Protein AF-A0A398CKV4-F1 (afdb_monomer)

pLDDT: mean 82.32, std 15.54, range [50.16, 97.0]

Structure (mmCIF, N/CA/C/O backbone):
data_AF-A0A398CKV4-F1
#
_entry.id   AF-A0A398CKV4-F1
#
loop_
_atom_site.group_PDB
_atom_site.id
_atom_site.type_symbol
_atom_site.label_atom_id
_atom_site.label_alt_id
_atom_site.label_comp_id
_atom_site.label_asym_id
_atom_site.label_entity_id
_atom_site.label_seq_id
_atom_site.pdbx_PDB_ins_code
_atom_site.Cartn_x
_atom_site.Cartn_y
_atom_site.Cartn_z
_atom_site.occupancy
_atom_site.B_iso_or_equiv
_atom_site.auth_seq_id
_atom_site.auth_comp_id
_atom_site.auth_asym_id
_atom_site.auth_atom_id
_atom_site.pdbx_PDB_model_num
ATOM 1 N N . MET A 1 1 ? 33.350 4.942 -8.764 1.00 56.94 1 MET A N 1
ATOM 2 C CA . MET A 1 1 ? 32.381 5.692 -7.936 1.00 56.94 1 MET A CA 1
ATOM 3 C C . MET A 1 1 ? 31.332 4.689 -7.470 1.00 56.94 1 MET A C 1
ATOM 5 O O . MET A 1 1 ? 30.532 4.291 -8.311 1.00 56.94 1 MET A O 1
ATOM 9 N N . PRO A 1 2 ? 31.383 4.157 -6.235 1.00 55.22 2 PRO A N 1
ATOM 10 C CA . PRO A 1 2 ? 30.393 3.174 -5.814 1.00 55.22 2 PRO A CA 1
ATOM 11 C C . PRO A 1 2 ? 29.024 3.856 -5.781 1.00 55.22 2 PRO A C 1
ATOM 13 O O . PRO A 1 2 ? 28.859 4.911 -5.169 1.00 55.22 2 PRO A O 1
ATOM 16 N N . LEU A 1 3 ? 28.062 3.276 -6.497 1.00 66.75 3 LEU A N 1
ATOM 17 C CA . LEU A 1 3 ? 26.654 3.616 -6.364 1.00 66.75 3 LEU A CA 1
ATOM 18 C C . LEU A 1 3 ? 26.304 3.365 -4.901 1.00 66.75 3 LEU A C 1
ATOM 20 O O . LEU A 1 3 ? 26.234 2.214 -4.47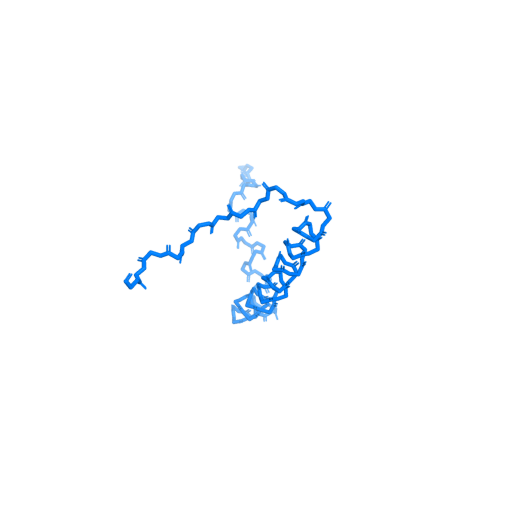8 1.00 66.75 3 LEU A O 1
ATOM 24 N N . ASN A 1 4 ? 26.169 4.436 -4.121 1.00 64.31 4 ASN A N 1
ATOM 25 C CA . ASN A 1 4 ? 25.664 4.363 -2.760 1.00 64.31 4 ASN A CA 1
ATOM 26 C C . ASN A 1 4 ? 24.283 3.706 -2.837 1.00 64.31 4 ASN A C 1
ATOM 28 O O . ASN A 1 4 ? 23.293 4.352 -3.185 1.00 64.31 4 ASN A O 1
ATOM 32 N N . LEU A 1 5 ? 24.253 2.399 -2.575 1.00 68.19 5 LEU A N 1
ATOM 33 C CA . LEU A 1 5 ? 23.112 1.492 -2.685 1.00 68.19 5 LEU A CA 1
ATOM 34 C C . LEU A 1 5 ? 22.120 1.732 -1.530 1.00 68.19 5 LEU A C 1
ATOM 36 O O . LEU A 1 5 ? 21.649 0.809 -0.882 1.00 68.19 5 LEU A O 1
ATOM 40 N N . GLY A 1 6 ? 21.877 2.998 -1.206 1.00 83.12 6 GLY A N 1
ATOM 41 C CA . GLY A 1 6 ? 20.907 3.437 -0.217 1.00 83.12 6 GLY A CA 1
ATOM 42 C C . GLY A 1 6 ? 19.574 3.759 -0.884 1.00 83.12 6 GLY A C 1
ATOM 43 O O . GLY A 1 6 ? 19.133 3.076 -1.811 1.00 83.12 6 GLY A O 1
ATOM 44 N N . TRP A 1 7 ? 18.956 4.856 -0.448 1.00 89.81 7 TRP A N 1
ATOM 45 C CA . TRP A 1 7 ? 17.665 5.339 -0.948 1.00 89.81 7 TRP A CA 1
ATOM 46 C C . TRP A 1 7 ? 17.562 5.411 -2.477 1.00 89.81 7 TRP A C 1
ATOM 48 O O . TRP A 1 7 ? 16.524 5.060 -3.031 1.00 89.81 7 TRP A O 1
ATOM 58 N N . THR A 1 8 ? 18.640 5.783 -3.171 1.00 88.88 8 THR A N 1
ATOM 59 C CA . THR A 1 8 ? 18.670 5.855 -4.640 1.00 88.88 8 THR A CA 1
ATOM 60 C C . THR A 1 8 ? 18.471 4.489 -5.304 1.00 88.88 8 THR A C 1
ATOM 62 O O . THR A 1 8 ? 17.762 4.392 -6.303 1.00 88.88 8 THR A O 1
ATOM 65 N N . GLY A 1 9 ? 19.052 3.421 -4.744 1.00 90.06 9 GLY A N 1
ATOM 66 C CA . GLY A 1 9 ? 18.895 2.061 -5.269 1.00 90.06 9 GLY A CA 1
ATOM 67 C C . GLY A 1 9 ? 17.473 1.534 -5.078 1.00 90.06 9 GLY A C 1
ATOM 68 O O . GLY A 1 9 ? 16.885 0.978 -6.005 1.00 90.06 9 GLY A O 1
ATOM 69 N N . ILE A 1 10 ? 16.890 1.788 -3.904 1.00 92.69 10 ILE A N 1
ATOM 70 C CA . ILE A 1 10 ? 15.493 1.444 -3.604 1.00 92.69 10 ILE A CA 1
ATOM 71 C C . ILE A 1 10 ? 14.543 2.191 -4.542 1.00 92.69 10 ILE A C 1
ATOM 73 O O . ILE A 1 10 ? 13.612 1.588 -5.069 1.00 92.69 10 ILE A O 1
ATOM 77 N N . LEU A 1 11 ? 14.788 3.480 -4.794 1.00 92.62 11 LEU A N 1
ATOM 78 C CA . LEU A 1 11 ? 13.957 4.283 -5.689 1.00 92.62 11 LEU A CA 1
ATOM 79 C C . LEU A 1 11 ? 14.000 3.761 -7.132 1.00 92.62 11 LEU A C 1
ATOM 81 O O . LEU A 1 11 ? 12.962 3.686 -7.785 1.00 92.62 11 LEU A O 1
ATOM 85 N N . LEU A 1 12 ? 15.177 3.349 -7.612 1.00 93.44 12 LEU A N 1
ATOM 86 C CA . LEU A 1 12 ? 15.328 2.755 -8.941 1.00 93.44 12 LEU A CA 1
ATOM 87 C C . LEU A 1 12 ? 14.581 1.418 -9.051 1.00 93.44 12 LEU A C 1
ATOM 89 O O . LEU A 1 12 ? 13.859 1.195 -10.0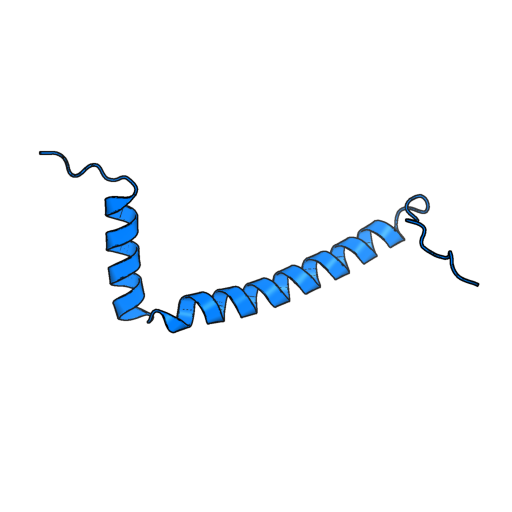22 1.00 93.44 12 LEU A O 1
ATOM 93 N N . LEU A 1 13 ? 14.700 0.553 -8.039 1.00 92.81 13 LEU A N 1
ATOM 94 C CA . LEU A 1 13 ? 13.966 -0.713 -7.986 1.00 92.81 13 LEU A CA 1
ATOM 95 C C . LEU A 1 13 ? 12.451 -0.477 -7.941 1.00 92.81 13 LEU A C 1
ATOM 97 O O . LEU A 1 13 ? 11.702 -1.126 -8.670 1.00 92.81 13 LEU A O 1
ATOM 101 N N . ALA A 1 14 ? 12.007 0.477 -7.121 1.00 93.50 14 ALA A N 1
ATOM 102 C CA . ALA A 1 14 ? 10.608 0.862 -7.020 1.00 93.50 14 ALA A CA 1
ATOM 103 C C . ALA A 1 14 ? 10.079 1.367 -8.362 1.00 93.50 14 ALA A C 1
ATOM 105 O O . ALA A 1 14 ? 8.984 0.976 -8.739 1.00 93.50 14 ALA A O 1
ATOM 106 N N . LEU A 1 15 ? 10.851 2.167 -9.105 1.00 94.50 15 LEU A N 1
ATOM 107 C CA . LEU A 1 15 ? 10.455 2.682 -10.416 1.00 94.50 15 LEU A CA 1
ATOM 108 C C . LEU A 1 15 ? 10.290 1.562 -11.452 1.00 94.50 15 LEU A C 1
ATOM 110 O O . LEU A 1 15 ? 9.303 1.549 -12.184 1.00 94.50 15 LEU A O 1
ATOM 114 N N . ILE A 1 16 ? 11.213 0.596 -11.475 1.00 95.25 16 ILE A N 1
ATOM 115 C CA . ILE A 1 16 ? 11.105 -0.591 -12.336 1.00 95.25 16 ILE A CA 1
ATOM 116 C C . ILE A 1 16 ? 9.862 -1.397 -11.951 1.00 95.25 16 ILE A C 1
ATOM 118 O O . ILE A 1 16 ? 9.039 -1.702 -12.810 1.00 95.25 16 ILE A O 1
ATOM 122 N N . ALA A 1 17 ? 9.670 -1.684 -10.662 1.00 94.69 17 ALA A N 1
ATOM 123 C CA . ALA A 1 17 ? 8.479 -2.376 -10.180 1.00 94.69 17 ALA A CA 1
ATOM 124 C C . ALA A 1 17 ? 7.193 -1.617 -10.549 1.00 94.69 17 ALA A C 1
ATOM 126 O O . ALA A 1 17 ? 6.219 -2.227 -10.977 1.00 94.69 17 ALA A O 1
ATOM 127 N N . LEU A 1 18 ? 7.196 -0.286 -10.461 1.00 94.44 18 LEU A N 1
ATOM 128 C CA . LEU A 1 18 ? 6.074 0.566 -10.848 1.00 94.44 18 LEU A CA 1
ATOM 129 C C . LEU A 1 18 ? 5.786 0.522 -12.346 1.00 94.44 18 LEU A C 1
ATOM 131 O O . LEU A 1 18 ? 4.637 0.698 -12.729 1.00 94.44 18 LEU A O 1
ATOM 135 N N . LEU A 1 19 ? 6.792 0.297 -13.189 1.00 94.56 19 LEU A N 1
ATOM 136 C CA . LEU A 1 19 ? 6.600 0.165 -14.629 1.00 94.56 19 LEU A CA 1
ATOM 137 C C . LEU A 1 19 ? 5.915 -1.164 -14.983 1.00 94.56 19 LEU A C 1
ATOM 139 O O . LEU A 1 19 ? 5.038 -1.184 -15.841 1.00 94.56 19 LEU A O 1
ATOM 143 N N . PHE A 1 20 ? 6.265 -2.252 -14.288 1.00 94.81 20 PHE A N 1
ATOM 144 C CA . PHE A 1 20 ? 5.640 -3.569 -14.475 1.00 94.81 20 PHE A CA 1
ATOM 145 C C . PHE A 1 20 ? 4.257 -3.676 -13.822 1.00 94.81 20 PHE A C 1
ATOM 147 O O . PHE A 1 20 ? 3.308 -4.149 -14.441 1.00 94.81 20 PHE A O 1
ATOM 154 N N . PHE A 1 21 ? 4.135 -3.255 -12.563 1.00 92.69 21 PH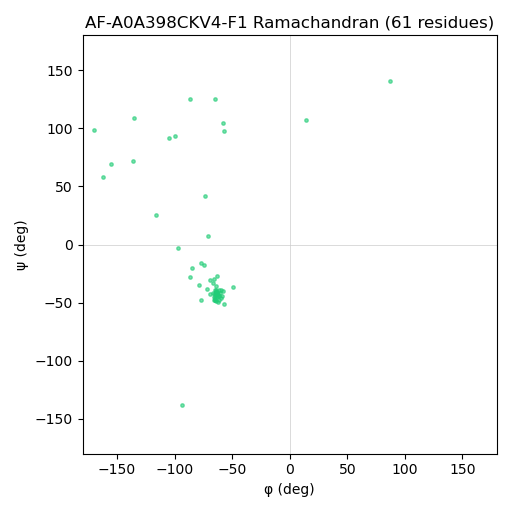E A N 1
ATOM 155 C CA . PHE A 1 21 ? 2.893 -3.363 -11.796 1.00 92.69 21 PHE A CA 1
ATOM 156 C C . PHE A 1 21 ? 1.956 -2.168 -12.008 1.00 92.69 21 PHE A C 1
ATOM 158 O O . PHE A 1 21 ? 0.743 -2.315 -11.894 1.00 92.69 21 PHE A O 1
ATOM 165 N N . GLY A 1 22 ? 2.481 -0.987 -12.326 1.00 92.69 22 GLY A N 1
ATOM 166 C CA . GLY A 1 22 ? 1.728 0.264 -12.427 1.00 92.69 22 GLY A CA 1
ATOM 167 C C . GLY A 1 22 ? 1.610 1.010 -11.083 1.00 92.69 22 GLY A C 1
ATOM 168 O O . GLY A 1 22 ? 1.345 0.393 -10.045 1.00 92.69 22 GLY A O 1
ATOM 169 N N . PRO A 1 23 ? 1.705 2.357 -11.068 1.00 91.00 23 PRO A N 1
ATOM 170 C CA . PRO A 1 23 ? 1.641 3.159 -9.839 1.00 91.00 23 PRO A CA 1
ATOM 171 C C . PRO A 1 23 ? 0.304 3.057 -9.112 1.00 91.00 23 PRO A C 1
ATOM 173 O O . PRO A 1 23 ? 0.248 3.204 -7.896 1.00 91.00 23 PRO A O 1
ATOM 176 N N . SER A 1 24 ? -0.778 2.772 -9.835 1.00 93.25 24 SER A N 1
ATOM 177 C CA . SER A 1 24 ? -2.118 2.646 -9.264 1.00 93.25 24 SER A CA 1
ATOM 178 C C . SER A 1 24 ? -2.324 1.348 -8.478 1.00 93.25 24 SER A C 1
ATOM 180 O O . SER A 1 24 ? -3.262 1.277 -7.686 1.00 93.25 24 SER A O 1
ATOM 182 N N . LYS A 1 25 ? -1.472 0.325 -8.654 1.00 91.19 25 LYS A N 1
ATOM 183 C CA . LYS A 1 25 ? -1.621 -0.959 -7.950 1.00 91.19 25 LYS A CA 1
ATOM 184 C C . LYS A 1 25 ? -1.123 -0.910 -6.513 1.00 91.19 25 LYS A C 1
ATOM 186 O O . LYS A 1 25 ? -1.765 -1.495 -5.650 1.00 91.19 25 LYS A O 1
ATOM 191 N N . LEU A 1 26 ? -0.067 -0.150 -6.223 1.00 92.19 26 LEU A N 1
ATOM 192 C CA . LEU A 1 26 ? 0.417 0.041 -4.851 1.00 92.19 26 LEU A CA 1
ATOM 193 C C . LEU A 1 26 ? -0.653 0.610 -3.891 1.00 92.19 26 LEU A C 1
ATOM 195 O O . LEU A 1 26 ? -0.889 -0.008 -2.853 1.00 92.19 26 LEU A O 1
ATOM 199 N N . PRO A 1 27 ? -1.364 1.716 -4.202 1.00 91.00 27 PRO A N 1
ATOM 200 C CA . PRO A 1 27 ? -2.410 2.234 -3.323 1.00 91.00 27 PRO A CA 1
ATOM 201 C C . PRO A 1 27 ? -3.642 1.322 -3.268 1.00 91.00 27 PRO A C 1
ATOM 203 O O . PRO A 1 27 ? -4.301 1.267 -2.233 1.00 91.00 27 PRO A O 1
ATOM 206 N N . GLN A 1 28 ? -3.959 0.589 -4.342 1.00 94.44 28 GLN A N 1
ATOM 207 C CA . GLN A 1 28 ? -5.044 -0.402 -4.330 1.00 94.44 28 GLN A CA 1
ATOM 208 C C . GLN A 1 28 ? -4.730 -1.561 -3.374 1.00 94.44 28 GLN A C 1
ATOM 210 O O . GLN A 1 28 ? -5.558 -1.883 -2.522 1.00 94.44 28 GLN A O 1
ATOM 215 N N . LEU A 1 29 ? -3.521 -2.125 -3.456 1.00 93.75 29 LEU A N 1
ATOM 216 C CA . LEU A 1 29 ? -3.042 -3.167 -2.543 1.00 93.75 29 LEU A CA 1
ATOM 217 C C . LEU A 1 29 ? -2.985 -2.660 -1.100 1.00 93.75 29 LEU A C 1
ATOM 219 O O . LEU A 1 29 ? -3.475 -3.334 -0.201 1.00 93.75 29 LEU A O 1
ATOM 223 N N . GLY A 1 30 ? -2.469 -1.450 -0.877 1.00 94.94 30 GLY A N 1
ATOM 224 C CA . GLY A 1 30 ? -2.432 -0.837 0.451 1.00 94.94 30 GLY A CA 1
ATOM 225 C C . GLY A 1 30 ? -3.822 -0.649 1.064 1.00 94.94 30 GLY A C 1
ATOM 226 O O . GLY A 1 30 ? -4.002 -0.906 2.250 1.00 94.94 30 GLY A O 1
ATOM 227 N N . ARG A 1 31 ? -4.827 -0.263 0.266 1.00 95.75 31 ARG A N 1
ATOM 228 C CA . ARG A 1 31 ? -6.222 -0.166 0.730 1.00 95.75 31 ARG A CA 1
ATOM 229 C C . ARG A 1 31 ? -6.802 -1.530 1.094 1.00 95.75 31 ARG A C 1
ATOM 231 O O . ARG A 1 31 ? -7.406 -1.636 2.153 1.00 95.75 31 ARG A O 1
ATOM 238 N N . ALA A 1 32 ? -6.583 -2.547 0.260 1.00 95.88 32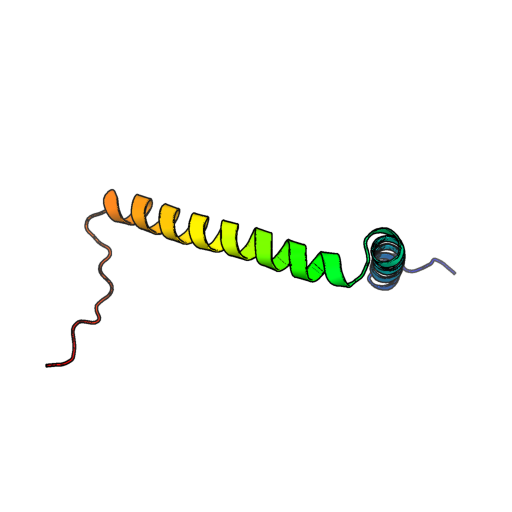 ALA A N 1
ATOM 239 C CA . ALA A 1 32 ? -7.072 -3.904 0.506 1.00 95.88 32 ALA A CA 1
ATOM 240 C C . ALA A 1 32 ? -6.430 -4.535 1.754 1.00 95.88 32 ALA A C 1
ATOM 242 O O . ALA A 1 32 ? -7.123 -5.032 2.636 1.00 95.88 32 ALA A O 1
ATOM 243 N N . VAL A 1 33 ? -5.103 -4.447 1.876 1.00 97.00 33 VAL A N 1
ATOM 244 C CA . VAL A 1 33 ? -4.380 -4.923 3.065 1.00 97.00 33 VAL A CA 1
ATOM 245 C C . VAL A 1 33 ? -4.774 -4.108 4.296 1.00 97.00 33 VAL A C 1
ATOM 247 O O . VAL A 1 33 ? -4.953 -4.666 5.375 1.00 97.00 33 VAL A O 1
ATOM 250 N N . GLY A 1 34 ? -4.948 -2.794 4.148 1.00 95.69 34 GLY A N 1
ATOM 251 C CA . GLY A 1 34 ? -5.347 -1.902 5.232 1.00 95.69 34 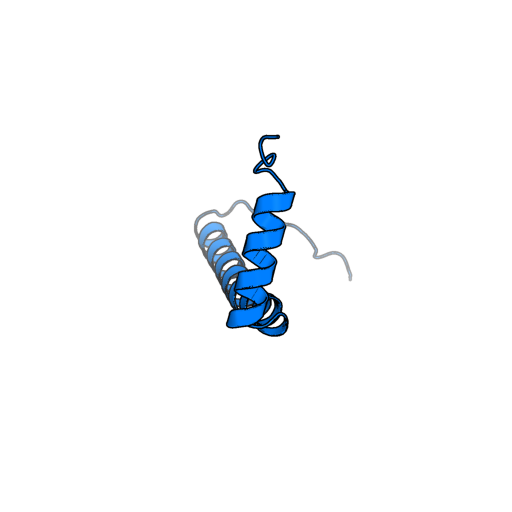GLY A CA 1
ATOM 252 C C . GLY A 1 34 ? -6.738 -2.206 5.786 1.00 95.69 34 GLY A C 1
ATOM 253 O O . GLY A 1 34 ? -6.909 -2.188 7.004 1.00 95.69 34 GLY A O 1
ATOM 254 N N . SER A 1 35 ? -7.718 -2.521 4.933 1.00 95.94 35 SER A N 1
ATOM 255 C CA . SER A 1 35 ? -9.047 -2.949 5.389 1.00 95.94 35 SER A CA 1
ATOM 256 C C . SER A 1 35 ? -8.977 -4.282 6.128 1.00 95.94 35 SER A C 1
ATOM 258 O O . SER A 1 35 ? -9.474 -4.366 7.249 1.00 95.94 35 SER A O 1
ATOM 260 N N . THR A 1 36 ? -8.262 -5.275 5.583 1.00 95.75 36 THR A N 1
ATOM 261 C CA . THR A 1 36 ? -8.073 -6.572 6.253 1.00 95.75 36 THR A CA 1
ATOM 262 C C . THR A 1 36 ? -7.379 -6.415 7.603 1.00 95.75 36 THR A C 1
ATOM 264 O O . THR A 1 36 ? -7.833 -6.968 8.600 1.00 95.75 36 THR A O 1
ATOM 267 N N . LEU A 1 37 ? -6.305 -5.626 7.677 1.00 96.62 37 LEU A N 1
ATOM 268 C CA . LEU A 1 37 ? -5.574 -5.405 8.924 1.00 96.62 37 LEU A CA 1
ATOM 269 C C . LEU A 1 37 ? -6.419 -4.638 9.953 1.00 96.62 37 LEU A C 1
ATOM 271 O O . LEU A 1 37 ? -6.302 -4.889 11.152 1.00 96.62 37 LEU A O 1
ATOM 275 N N . ARG A 1 38 ? -7.286 -3.721 9.506 1.00 95.44 38 ARG A N 1
ATOM 276 C CA . ARG A 1 38 ? -8.221 -2.997 10.378 1.00 95.44 38 ARG A CA 1
ATOM 277 C C . ARG A 1 38 ? -9.259 -3.934 10.984 1.00 95.44 38 ARG A C 1
ATOM 279 O O . ARG A 1 38 ? -9.467 -3.878 12.192 1.00 95.44 38 ARG A O 1
ATOM 286 N N . GLU A 1 39 ? -9.877 -4.786 10.175 1.00 94.50 39 GLU A N 1
ATOM 287 C CA . GLU A 1 39 ? -10.837 -5.793 10.641 1.00 94.50 39 GLU A CA 1
ATOM 288 C C . GLU A 1 39 ? -10.169 -6.808 11.571 1.00 94.50 39 GLU A C 1
ATOM 290 O O . GLU A 1 39 ? -10.668 -7.056 12.667 1.00 94.50 39 GLU A O 1
ATOM 295 N N . PHE A 1 40 ? -8.982 -7.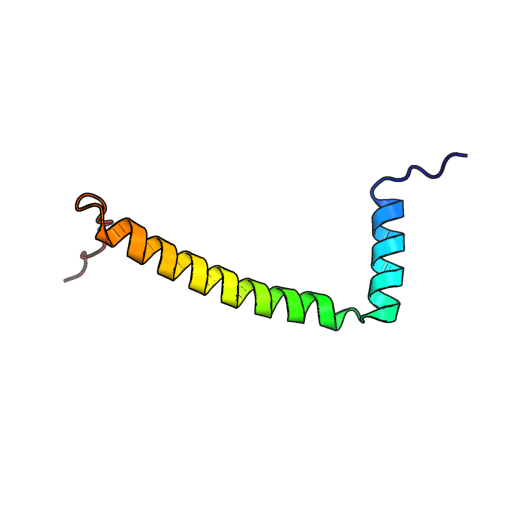296 11.201 1.00 95.19 40 PHE A N 1
ATOM 296 C CA . PHE A 1 40 ? -8.189 -8.200 12.032 1.00 95.19 40 PHE A CA 1
ATOM 297 C C . PHE A 1 40 ? -7.853 -7.581 13.394 1.00 95.19 40 PHE A C 1
ATOM 299 O O . PHE A 1 40 ? -7.999 -8.233 14.428 1.00 95.19 40 PHE A O 1
ATOM 306 N N . ARG A 1 41 ? -7.448 -6.303 13.423 1.00 92.81 41 ARG A N 1
ATOM 307 C CA . ARG A 1 41 ? -7.147 -5.581 14.668 1.00 92.81 41 ARG A CA 1
ATOM 308 C C . ARG A 1 41 ? -8.390 -5.404 15.537 1.00 92.81 41 ARG A C 1
ATOM 310 O O . ARG A 1 41 ? -8.288 -5.563 16.750 1.00 92.81 41 ARG A O 1
ATOM 317 N N . SER A 1 42 ? -9.533 -5.069 14.941 1.00 91.94 42 SER A N 1
ATOM 318 C CA . SER A 1 42 ? -10.798 -4.925 15.668 1.00 91.94 42 SER A CA 1
ATOM 319 C C . SER A 1 42 ? -11.252 -6.251 16.275 1.00 91.94 42 SER A C 1
ATOM 321 O O . SER A 1 42 ? -11.507 -6.293 17.475 1.00 91.94 42 SER A O 1
ATOM 323 N N . GLY A 1 43 ? -11.260 -7.334 15.492 1.00 90.81 43 GLY A N 1
ATOM 324 C CA . GLY A 1 43 ? -11.635 -8.661 15.986 1.00 90.81 43 GLY A CA 1
ATOM 325 C C . GLY A 1 43 ? -10.675 -9.170 17.061 1.00 90.81 43 GLY A C 1
ATOM 326 O O . GLY A 1 43 ? -11.107 -9.634 18.109 1.00 90.81 43 GLY A O 1
ATOM 327 N N . THR A 1 44 ? -9.364 -8.986 16.875 1.00 91.69 44 THR A N 1
ATOM 328 C CA . THR A 1 44 ? -8.369 -9.343 17.904 1.00 91.69 44 THR A CA 1
ATOM 329 C C . THR A 1 44 ? -8.581 -8.546 19.195 1.00 91.69 44 THR A C 1
ATOM 331 O O . THR A 1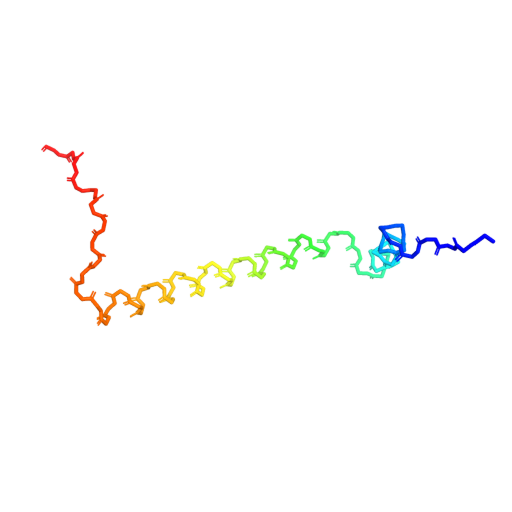 44 ? -8.460 -9.101 20.283 1.00 91.69 44 THR A O 1
ATOM 334 N N . LYS A 1 45 ? -8.928 -7.253 19.106 1.00 88.25 45 LYS A N 1
ATOM 335 C CA . LYS A 1 45 ? -9.229 -6.430 20.287 1.00 88.25 45 LYS A CA 1
ATOM 336 C C . LYS A 1 45 ? -10.464 -6.939 21.031 1.00 88.25 45 LYS A C 1
ATOM 338 O O . LYS A 1 45 ? -10.450 -6.939 22.254 1.00 88.25 45 LYS A O 1
ATOM 343 N N . GLU A 1 46 ? -11.504 -7.353 20.316 1.00 84.88 46 GLU A N 1
ATOM 344 C CA . GLU A 1 46 ? -12.727 -7.909 20.903 1.00 84.88 46 GLU A CA 1
ATOM 345 C C . GLU A 1 46 ? -12.469 -9.255 21.597 1.00 84.88 46 GLU A C 1
ATOM 347 O O . GLU A 1 46 ? -12.914 -9.449 22.728 1.00 84.88 46 GLU A O 1
ATOM 352 N N . LEU A 1 47 ? -11.662 -10.134 20.986 1.00 84.38 47 LEU A N 1
ATOM 353 C CA . LEU A 1 47 ? -11.241 -11.395 21.608 1.00 84.38 47 LEU A CA 1
ATOM 354 C C . LEU A 1 47 ? -10.444 -11.163 22.898 1.00 84.38 47 LEU A C 1
ATOM 356 O O . LEU A 1 47 ? -10.743 -11.773 23.917 1.00 84.38 47 LEU A O 1
ATOM 360 N N . ILE A 1 48 ? -9.460 -10.259 22.876 1.00 83.75 48 ILE A N 1
ATOM 361 C CA . ILE A 1 48 ? -8.638 -9.949 24.060 1.00 83.75 48 ILE A CA 1
ATOM 362 C C . ILE A 1 48 ? -9.489 -9.326 25.177 1.00 83.75 48 ILE A C 1
ATOM 364 O O . ILE A 1 48 ? -9.258 -9.589 26.350 1.00 83.75 48 ILE A O 1
ATOM 368 N N . GLN A 1 49 ? -10.481 -8.508 24.824 1.00 73.88 49 GLN A N 1
ATOM 369 C CA . GLN A 1 49 ? -11.353 -7.838 25.791 1.00 73.88 49 GLN A CA 1
ATOM 370 C C . GLN A 1 49 ? -12.426 -8.777 26.378 1.00 73.88 49 GLN A C 1
ATOM 372 O O . GLN A 1 49 ? -13.016 -8.447 27.400 1.00 73.88 49 GLN A O 1
ATOM 377 N N . SER A 1 50 ? -12.666 -9.937 25.755 1.00 63.56 50 SER A N 1
ATOM 378 C CA . SER A 1 50 ? -13.630 -10.945 26.223 1.00 63.56 50 SER A CA 1
ATOM 379 C C . SER A 1 50 ? -13.051 -11.902 27.274 1.00 63.56 50 SER A C 1
ATOM 381 O O . SER A 1 50 ? -13.816 -12.491 28.033 1.00 63.56 50 SER A O 1
ATOM 383 N N . ASP A 1 51 ? -11.722 -12.027 27.352 1.00 63.66 51 ASP A N 1
ATOM 384 C CA . ASP A 1 51 ? -11.023 -12.898 28.314 1.00 63.66 51 ASP A CA 1
ATOM 385 C C . ASP A 1 51 ? -10.534 -12.140 29.572 1.00 63.66 51 ASP A C 1
ATOM 387 O O . ASP A 1 51 ? -10.019 -12.750 30.506 1.00 63.66 51 ASP A O 1
ATOM 391 N N . ASP A 1 52 ? -10.722 -10.812 29.635 1.00 59.47 52 ASP A N 1
ATOM 392 C CA . ASP A 1 52 ? -10.232 -9.961 30.728 1.00 59.47 52 ASP A CA 1
ATOM 393 C C . ASP A 1 52 ? -11.315 -8.957 31.200 1.00 59.47 52 ASP A C 1
ATOM 395 O O . ASP A 1 52 ? -11.638 -8.002 30.484 1.00 59.47 52 ASP A O 1
ATOM 399 N N . PRO A 1 53 ? -11.908 -9.115 32.404 1.00 55.34 53 PRO A N 1
ATOM 400 C CA . PRO A 1 53 ? -12.996 -8.255 32.886 1.00 55.34 53 PRO A CA 1
ATOM 401 C C . PRO A 1 53 ? -12.568 -6.817 33.259 1.00 55.34 53 PRO A C 1
ATOM 403 O O . PRO A 1 53 ? -13.381 -6.060 33.792 1.00 55.34 53 PRO A O 1
ATOM 406 N N . ALA A 1 54 ? -11.322 -6.400 32.999 1.00 59.44 54 ALA A N 1
ATOM 407 C CA . ALA A 1 54 ? -10.738 -5.179 33.565 1.00 59.44 54 ALA A CA 1
ATOM 408 C C . ALA A 1 54 ? -10.357 -4.066 32.564 1.00 59.44 54 ALA A C 1
ATOM 410 O O . ALA A 1 54 ? -9.514 -3.227 32.880 1.00 59.44 54 ALA A O 1
ATOM 411 N N . ALA A 1 55 ? -10.982 -3.975 31.384 1.00 57.41 55 ALA A N 1
ATOM 412 C CA . ALA A 1 55 ? -10.698 -2.872 30.454 1.00 57.41 55 ALA A CA 1
ATOM 413 C C . ALA A 1 55 ? -11.953 -2.252 29.822 1.00 57.41 55 ALA A C 1
ATOM 415 O O . ALA A 1 55 ? -12.195 -2.374 28.621 1.00 57.41 55 ALA A O 1
ATOM 416 N N . GLN A 1 56 ? -12.723 -1.511 30.621 1.00 58.53 56 GLN A N 1
ATOM 417 C CA . GLN A 1 56 ? -13.639 -0.488 30.112 1.00 58.53 56 GLN A CA 1
ATOM 418 C C . GLN A 1 56 ? -12.903 0.852 29.933 1.00 58.53 56 GLN A C 1
ATOM 420 O O . GLN A 1 56 ? -12.394 1.390 30.917 1.00 58.53 56 GLN A O 1
ATOM 425 N N . PRO A 1 57 ? -12.924 1.480 28.743 1.00 53.28 57 PRO A N 1
ATOM 426 C CA . PRO A 1 57 ? -12.753 2.914 28.619 1.00 53.28 57 PRO A CA 1
ATOM 427 C C . PRO A 1 57 ? -14.116 3.557 28.331 1.00 53.28 57 PRO A C 1
ATOM 429 O O . PRO A 1 57 ? -14.559 3.664 27.194 1.00 53.28 57 PRO A O 1
ATOM 432 N N . LYS A 1 58 ? -14.785 3.945 29.417 1.00 64.56 58 LYS A N 1
ATOM 433 C CA . LYS A 1 58 ? -15.475 5.226 29.623 1.00 64.56 58 LYS A CA 1
ATOM 434 C C . LYS A 1 58 ? -15.716 6.089 28.367 1.00 64.56 58 LYS A C 1
ATOM 436 O O . LYS A 1 58 ? -14.812 6.796 27.933 1.00 64.56 58 LYS A O 1
ATOM 441 N N . SER A 1 59 ? -16.968 6.161 27.912 1.00 55.28 59 SER A N 1
ATOM 442 C CA . SER A 1 59 ? -17.565 7.404 27.392 1.00 55.28 59 SER A CA 1
ATOM 443 C C . SER A 1 59 ? -19.096 7.311 27.361 1.00 55.28 59 SER A C 1
ATOM 445 O O . SER A 1 59 ? -19.720 7.466 26.317 1.00 55.28 59 SER A O 1
ATOM 447 N N . GLU A 1 60 ? -19.693 7.066 28.525 1.00 56.56 60 GLU A N 1
ATOM 448 C CA . GLU A 1 60 ? -21.069 7.470 28.815 1.00 56.56 60 GLU A CA 1
ATOM 449 C C . GLU A 1 60 ? -20.960 8.761 29.641 1.00 56.56 60 GLU A C 1
ATOM 451 O O . GLU A 1 60 ? -20.645 8.760 30.830 1.00 56.56 60 GLU A O 1
ATOM 456 N N . SER A 1 61 ? -21.009 9.902 28.959 1.00 62.03 61 SER A N 1
ATOM 457 C CA . SE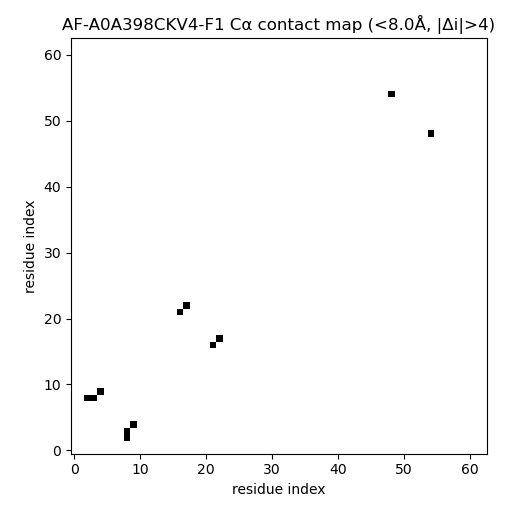R A 1 61 ? -21.086 11.238 29.568 1.00 62.03 61 SER A CA 1
ATOM 458 C C . SER A 1 61 ? -21.727 12.185 28.570 1.00 62.03 61 SER A C 1
ATOM 460 O O . SER A 1 61 ? -21.085 13.046 27.970 1.00 62.03 61 SER A O 1
ATOM 462 N N . ARG A 1 62 ? -23.016 11.950 28.365 1.00 63.09 62 ARG A N 1
ATOM 463 C CA . ARG A 1 62 ? -24.021 12.940 27.997 1.00 63.09 62 ARG A CA 1
ATOM 464 C C . ARG A 1 62 ? -25.347 12.214 28.137 1.00 63.09 62 ARG A C 1
ATOM 466 O O . ARG A 1 62 ? -25.622 11.404 27.267 1.00 63.09 62 ARG A O 1
ATOM 473 N N . GLU A 1 63 ? -26.037 12.408 29.257 1.00 50.16 63 GLU A N 1
ATOM 474 C CA . GLU A 1 63 ? -27.369 13.033 29.366 1.00 50.16 63 GLU A CA 1
ATOM 475 C C . GLU A 1 63 ? -27.546 13.559 30.798 1.00 50.16 63 GLU A C 1
ATOM 477 O O . GLU A 1 63 ? -26.992 12.930 31.730 1.00 50.16 63 GLU A O 1
#

Radius of gyration: 21.65 Å; Cα contacts (8 Å, |Δi|>4): 6; chains: 1; bounding box: 60×26×48 Å
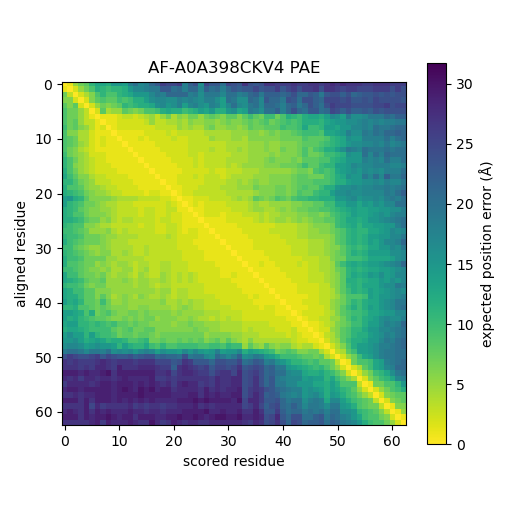
Organism: NCBI:txid2315694

Secondary structure (DSSP, 8-state):
-----SHHHHHHHHHHHHHHH-TTHHHHHHHHHHHHHHHHHHHHHHHHHHS-TT---------

Mean predicted aligned error: 10.93 Å

Sequence (63 aa):
MPLNLGWTGILLLALIALLFFGPSKLPQLGRAVGSTLREFRSGTKELIQSDDPAAQPKSESRE

Foldseek 3Di:
DDPPCPPVVVVVVVVVVCVVCNPVVVVVVVVVVVVVVVVVVVVVVVVVCVVDVPDDDDDPPDD

InterPro domains:
  IPR003369 Sec-independent protein translocase protein TatA/B/E [PF02416] (4-47)
  IPR006312 Sec-independent protein translocase protein TatA/E [MF_00236] (2-63)
  IPR006312 Sec-independent protein translocase protein TatA/E [TIGR01411] (5-47)

Solvent-accessible surface area (backbone atoms only — not comparable to full-atom values): 3995 Å² total; per-residue (Å²): 130,83,78,70,77,49,71,65,45,55,50,53,52,49,51,55,50,32,69,76,66,35,74,71,46,59,60,52,50,51,50,56,52,47,52,53,51,50,52,50,51,53,53,51,51,52,56,59,55,72,80,40,100,82,76,84,83,86,82,91,85,83,134